Protein AF-E9IDQ0-F1 (afdb_monomer)

InterPro domains:
  IPR036691 Endonuclease/exonuclease/phosphatase superfamily [G3DSA:3.60.10.10] (2-104)

Organism: Solenopsis invicta (NCBI:txid13686)

Nearest PDB structures (foldseek):
  4c2e-assembly1_B  TM=5.500E-01  e=3.588E-01  Bacillus subtilis subsp. subtilis str. 168
  5wql-assembly2_C  TM=4.854E-01  e=3.588E-01  Escherichia coli K-12
  6iqq-assembly1_C  TM=4.979E-01  e=4.686E-01  Escherichia coli K-12
  8vx9-assembly1_A  TM=4.427E-01  e=1.781E+00  Escherichia coli
  3wzh-assembly1_A  TM=4.962E-01  e=3.711E+00  Archaeoglobus fulgidus DSM 4304

Secondary structure (DSSP, 8-state):
-----SEEEEEEEETTEEEEEEEE-S---THHHHHHHHHHHHH--SSEEEEE------B-STT----S-TTTHHHHTSB-HHHHHHHHHHHHTTPPP-----TT-

Radius of gyration: 15.78 Å; Cα contacts (8 Å, |Δi|>4): 96; chains: 1; bounding box: 35×40×44 Å

Sequence (105 aa):
MKEKEDIIMTEIVWENVKQTIILFYGAQEGKGLKKKLEEIIREKEEGIIIIGRDFNVRIGELERKDVGEEERHRKDKVIGNKGRKIVEWITEKAWYILNETMKGD

Foldseek 3Di:
DDPPQQWDWDWDADPNAIEIEIEGHDDDDDPVVVVVVVVVVVPDPDHHYHYDYPPVFQQAVPPDPDDDDPDPRPVSNDGDPSNVVVVVVCVVVVHDDDDDPDPDD

Solvent-access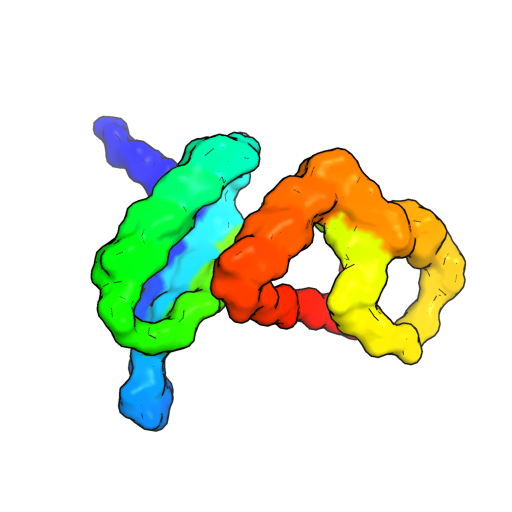ible surface area (backbone atoms only — not comparable to full-atom values): 6795 Å² total; per-residue (Å²): 133,81,80,81,70,44,57,50,74,49,77,47,76,54,96,88,42,46,33,38,42,37,38,50,60,71,87,69,64,68,68,62,46,54,53,53,50,52,53,56,52,69,72,51,89,79,64,49,79,46,81,47,61,90,75,90,57,34,61,30,64,82,77,67,76,90,75,86,69,89,79,71,47,77,66,43,57,40,60,34,84,73,14,46,61,50,54,53,52,35,58,78,66,72,57,83,85,86,77,84,86,70,90,86,125

Mean predicted aligned error: 10.81 Å

Structure (mmCIF, N/CA/C/O backbone):
data_AF-E9IDQ0-F1
#
_entry.id   AF-E9IDQ0-F1
#
loop_
_atom_site.group_PDB
_atom_site.id
_atom_site.type_symbol
_atom_site.label_atom_id
_atom_site.label_alt_id
_atom_site.label_comp_id
_atom_site.label_asym_id
_atom_site.label_entity_id
_atom_site.label_seq_id
_atom_site.pdbx_PDB_ins_code
_atom_site.Cartn_x
_atom_site.Cartn_y
_atom_site.Cartn_z
_atom_site.occupancy
_atom_site.B_iso_or_equiv
_atom_site.auth_seq_id
_atom_site.auth_comp_id
_atom_site.auth_asym_id
_atom_site.auth_atom_id
_atom_site.pdbx_PDB_model_num
ATOM 1 N N . MET A 1 1 ? 4.072 29.220 5.597 1.00 31.22 1 MET A N 1
ATOM 2 C CA . MET A 1 1 ? 4.069 28.471 4.324 1.00 31.22 1 MET A CA 1
ATOM 3 C C . MET A 1 1 ? 3.659 27.048 4.681 1.00 31.22 1 MET A C 1
ATOM 5 O O . MET A 1 1 ? 4.454 26.364 5.304 1.00 31.22 1 MET A O 1
ATOM 9 N N . LYS A 1 2 ? 2.383 26.675 4.494 1.00 35.12 2 LYS A N 1
ATOM 10 C CA . LYS A 1 2 ? 1.908 25.320 4.828 1.00 35.12 2 LYS A CA 1
ATOM 11 C C . LYS A 1 2 ? 2.541 24.359 3.826 1.00 35.12 2 LYS A C 1
ATOM 13 O O . LYS A 1 2 ? 2.429 24.607 2.626 1.00 35.12 2 LYS A O 1
ATOM 18 N N . GLU A 1 3 ? 3.242 23.342 4.312 1.00 37.97 3 GLU A N 1
ATOM 19 C CA . GLU A 1 3 ? 3.676 22.222 3.482 1.00 37.97 3 GLU A CA 1
ATOM 20 C C . GLU A 1 3 ? 2.456 21.734 2.697 1.00 37.97 3 GLU A C 1
ATOM 22 O O . GLU A 1 3 ? 1.398 21.482 3.274 1.00 37.97 3 GLU A O 1
ATOM 27 N N . LYS A 1 4 ? 2.558 21.711 1.365 1.00 44.56 4 LYS A N 1
ATOM 28 C CA . LYS A 1 4 ? 1.560 21.031 0.546 1.00 44.56 4 LYS A CA 1
ATOM 29 C C . LYS A 1 4 ? 1.708 19.559 0.889 1.00 44.56 4 LYS A C 1
ATOM 31 O O . LYS A 1 4 ? 2.696 18.938 0.512 1.00 44.56 4 LYS A O 1
ATOM 36 N N . GLU A 1 5 ? 0.792 19.028 1.682 1.00 58.12 5 GLU A N 1
ATOM 37 C CA . GLU A 1 5 ? 0.754 17.594 1.894 1.00 58.12 5 GLU A CA 1
ATOM 38 C C . GLU A 1 5 ? 0.350 16.954 0.565 1.00 58.12 5 GLU A C 1
ATOM 40 O O . GLU A 1 5 ? -0.790 17.069 0.128 1.00 58.12 5 GLU A O 1
ATOM 45 N N . ASP A 1 6 ? 1.302 16.283 -0.087 1.00 74.00 6 ASP A N 1
ATOM 46 C CA . ASP A 1 6 ? 1.116 15.478 -1.308 1.00 74.00 6 ASP A CA 1
ATOM 47 C C . ASP A 1 6 ? 0.218 14.237 -1.069 1.00 74.00 6 ASP A C 1
ATOM 49 O O . ASP A 1 6 ? 0.284 13.249 -1.803 1.00 74.00 6 ASP A O 1
ATOM 53 N N . ILE A 1 7 ? -0.577 14.244 0.004 1.00 77.44 7 ILE A N 1
ATOM 54 C CA . ILE A 1 7 ? -1.441 13.160 0.455 1.00 77.44 7 ILE A CA 1
ATOM 55 C C . ILE A 1 7 ? -2.805 13.741 0.784 1.00 77.44 7 ILE A C 1
ATOM 57 O O . ILE A 1 7 ? -2.926 14.630 1.622 1.00 77.44 7 ILE A O 1
ATOM 61 N N . ILE A 1 8 ? -3.834 13.177 0.171 1.00 83.88 8 ILE A N 1
ATOM 62 C CA . ILE A 1 8 ? -5.218 13.367 0.573 1.00 83.88 8 ILE A CA 1
ATOM 63 C C . ILE A 1 8 ? -5.649 12.081 1.263 1.00 83.88 8 ILE A C 1
ATOM 65 O O . ILE A 1 8 ? -5.529 10.999 0.696 1.00 83.88 8 ILE A O 1
ATOM 69 N N . MET A 1 9 ? -6.144 12.195 2.488 1.00 86.06 9 MET A N 1
ATOM 70 C CA . MET A 1 9 ? -6.690 11.070 3.236 1.00 86.06 9 MET A CA 1
ATOM 71 C C . MET A 1 9 ? -8.151 11.350 3.553 1.00 86.06 9 MET A C 1
ATOM 73 O O . MET A 1 9 ? -8.502 12.457 3.958 1.00 86.06 9 MET A O 1
ATOM 77 N N . THR A 1 10 ? -8.995 10.339 3.395 1.00 88.25 10 THR A N 1
ATOM 78 C CA . THR A 1 10 ? -10.378 10.381 3.860 1.00 88.25 10 THR A CA 1
ATOM 79 C C . THR A 1 10 ? -10.748 9.065 4.525 1.00 88.25 10 THR A C 1
ATOM 81 O O . THR A 1 10 ? -10.205 8.010 4.191 1.00 88.25 10 THR A O 1
ATOM 84 N N . GLU A 1 11 ? -11.652 9.135 5.493 1.00 89.69 11 GLU A N 1
ATOM 85 C CA . GLU A 1 11 ? -12.177 7.969 6.192 1.00 89.69 11 GLU A CA 1
ATOM 86 C C . GLU A 1 11 ? -13.653 7.811 5.844 1.00 89.69 11 GLU A C 1
ATOM 88 O O . GLU A 1 11 ? -14.433 8.759 5.925 1.00 89.69 11 GLU A O 1
ATOM 93 N N . ILE A 1 12 ? -14.028 6.599 5.455 1.00 90.56 12 ILE A N 1
ATOM 94 C CA . ILE A 1 12 ? -15.403 6.224 5.153 1.00 90.56 12 ILE A CA 1
ATOM 95 C C . ILE A 1 12 ? -15.778 5.093 6.101 1.00 90.56 12 ILE A C 1
ATOM 97 O O . ILE A 1 12 ? -15.009 4.153 6.301 1.00 90.56 12 ILE A O 1
ATOM 101 N N . VAL A 1 13 ? -16.964 5.185 6.693 1.00 90.06 13 VAL A N 1
ATOM 102 C CA . VAL A 1 13 ? -17.552 4.096 7.472 1.00 90.06 13 VAL A CA 1
ATOM 103 C C . VAL A 1 13 ? -18.771 3.604 6.710 1.00 90.06 13 VAL A C 1
ATOM 105 O O . VAL A 1 13 ? -19.723 4.357 6.509 1.00 90.06 13 VAL A O 1
ATOM 108 N N . TRP A 1 14 ? -18.729 2.350 6.274 1.00 87.44 14 TRP A N 1
ATOM 109 C CA . TRP A 1 14 ? -19.832 1.690 5.580 1.00 87.44 14 TRP A CA 1
ATOM 110 C C . TRP A 1 14 ? -20.081 0.333 6.225 1.00 87.44 14 TRP A C 1
ATOM 112 O O . TRP A 1 14 ? -19.132 -0.417 6.423 1.00 87.44 14 TRP A O 1
ATOM 122 N N . GLU A 1 15 ? -21.331 0.025 6.584 1.00 89.12 15 GLU A N 1
ATOM 123 C CA . GLU A 1 15 ? -21.699 -1.250 7.232 1.00 89.12 15 GLU A CA 1
ATOM 124 C C . GLU A 1 15 ? -20.809 -1.606 8.446 1.00 89.12 15 GLU A C 1
ATOM 126 O O . GLU A 1 15 ? -20.417 -2.752 8.639 1.00 89.12 15 GLU A O 1
ATOM 131 N N . ASN A 1 16 ? -20.468 -0.607 9.272 1.00 85.56 16 ASN A N 1
ATOM 132 C CA . ASN A 1 16 ? -19.536 -0.714 10.411 1.00 85.56 16 ASN A CA 1
ATOM 133 C C . ASN A 1 16 ? -18.088 -1.101 10.053 1.00 85.56 16 ASN A C 1
ATOM 135 O O . ASN A 1 16 ? -17.277 -1.334 10.946 1.00 85.56 16 ASN A O 1
ATOM 139 N N . VAL A 1 17 ? -17.727 -1.114 8.771 1.00 87.44 17 VAL A N 1
ATOM 140 C CA . VAL A 1 17 ? -16.351 -1.289 8.307 1.00 87.44 17 VAL A CA 1
ATOM 141 C C . VAL A 1 17 ? -15.727 0.082 8.086 1.00 87.44 17 VAL A C 1
ATOM 143 O O . VAL A 1 17 ? -16.189 0.872 7.258 1.00 87.44 17 VAL A O 1
ATOM 146 N N . LYS A 1 18 ? -14.648 0.363 8.821 1.00 89.62 18 LYS A N 1
ATOM 147 C CA . LYS A 1 1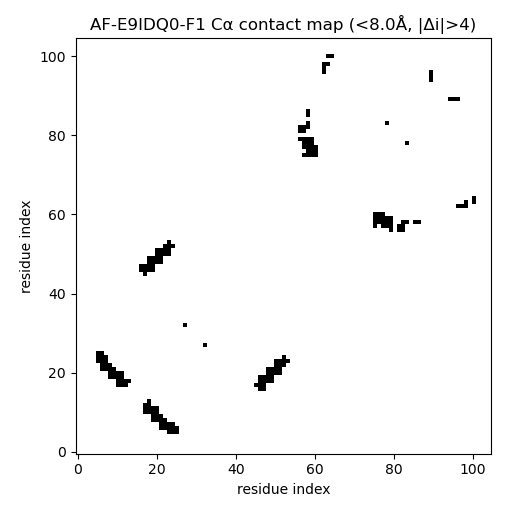8 ? -13.832 1.559 8.613 1.00 89.62 18 LYS A CA 1
ATOM 148 C C . LYS A 1 18 ? -12.899 1.347 7.422 1.00 89.62 18 LYS A C 1
ATOM 150 O O . LYS A 1 18 ? -12.132 0.386 7.387 1.00 89.62 18 LYS A O 1
ATOM 155 N N . GLN A 1 19 ? -12.948 2.266 6.467 1.00 90.62 19 GLN A N 1
ATOM 156 C CA . GLN A 1 19 ? -12.079 2.297 5.299 1.00 90.62 19 GLN A CA 1
ATOM 157 C C . GLN A 1 19 ? -11.322 3.622 5.276 1.00 90.62 19 GLN A C 1
ATOM 159 O O . GLN A 1 19 ? -11.920 4.692 5.369 1.00 90.62 19 GLN A O 1
ATOM 164 N N . THR A 1 20 ? -10.002 3.559 5.155 1.00 89.94 20 THR A N 1
ATOM 165 C CA . THR A 1 20 ? -9.149 4.733 4.961 1.00 89.94 20 THR A CA 1
ATOM 166 C C . THR A 1 20 ? -8.696 4.757 3.512 1.00 89.94 20 THR A C 1
ATOM 168 O O . THR A 1 20 ? -7.992 3.851 3.072 1.00 89.94 20 THR A O 1
ATOM 171 N N . ILE A 1 21 ? -9.078 5.794 2.775 1.00 88.44 21 ILE A N 1
ATOM 172 C CA . ILE A 1 21 ? -8.626 6.011 1.402 1.00 88.44 21 ILE A CA 1
ATOM 173 C C . ILE A 1 21 ? -7.516 7.055 1.434 1.00 88.44 21 ILE A C 1
ATOM 175 O O . ILE A 1 21 ? -7.700 8.151 1.964 1.00 88.44 21 ILE A O 1
ATOM 179 N N . ILE A 1 22 ? -6.368 6.708 0.860 1.00 87.56 22 ILE A N 1
ATOM 180 C CA . ILE A 1 22 ? -5.176 7.546 0.805 1.00 87.56 22 ILE A CA 1
ATOM 181 C C . ILE A 1 22 ? -4.812 7.757 -0.663 1.00 87.56 22 ILE A C 1
ATOM 183 O O . ILE A 1 22 ? -4.438 6.816 -1.361 1.00 87.56 22 ILE A O 1
ATOM 187 N N . LEU A 1 23 ? -4.905 8.997 -1.128 1.00 85.12 23 LEU A N 1
ATOM 188 C CA . LEU A 1 23 ? -4.523 9.410 -2.472 1.00 85.12 23 LEU A CA 1
ATOM 189 C C . LEU A 1 23 ? -3.234 10.219 -2.425 1.00 85.12 23 LEU A C 1
ATOM 191 O O . LEU A 1 23 ? -3.116 11.157 -1.640 1.00 85.12 23 LEU A O 1
ATOM 195 N N . PHE A 1 24 ? -2.284 9.893 -3.293 1.00 77.81 24 PHE A N 1
ATOM 196 C CA . PHE A 1 24 ? -1.020 10.619 -3.385 1.00 77.81 24 PHE A CA 1
ATOM 197 C C . PHE A 1 24 ? -0.964 11.484 -4.641 1.00 77.81 24 PHE A C 1
ATOM 199 O O . PHE A 1 24 ? -1.102 10.986 -5.757 1.00 77.81 24 PHE A O 1
ATOM 206 N N . TYR A 1 25 ? -0.667 12.767 -4.455 1.00 65.12 25 TYR A N 1
ATOM 207 C CA . TYR A 1 25 ? -0.482 13.747 -5.519 1.00 65.12 25 TYR A CA 1
ATOM 208 C C . TYR A 1 25 ? 0.895 14.388 -5.353 1.00 65.12 25 TYR A C 1
ATOM 210 O O . TYR A 1 25 ? 1.030 15.370 -4.638 1.00 65.12 25 TYR A O 1
ATOM 218 N N . GLY A 1 26 ? 1.942 13.836 -5.975 1.00 58.94 26 GLY A N 1
ATOM 219 C CA . GLY A 1 26 ? 3.271 14.444 -5.861 1.00 58.94 26 GLY A CA 1
ATOM 220 C C . GLY A 1 26 ? 4.428 13.655 -6.468 1.00 58.94 26 GLY A C 1
ATOM 221 O O . GLY A 1 26 ? 4.348 12.449 -6.704 1.00 58.94 26 GLY A O 1
ATOM 222 N N . ALA A 1 27 ? 5.541 14.359 -6.690 1.00 53.47 27 ALA A N 1
ATOM 223 C CA . ALA A 1 2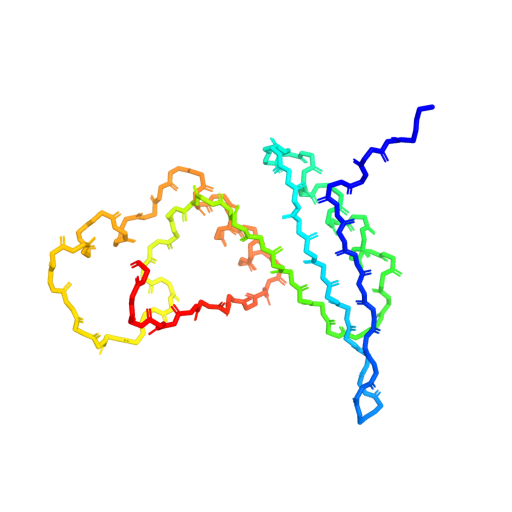7 ? 6.789 13.839 -7.254 1.00 53.47 27 ALA A CA 1
ATOM 224 C C . ALA A 1 27 ? 7.718 13.191 -6.206 1.00 53.47 27 ALA A C 1
ATOM 226 O O . ALA A 1 27 ? 8.893 12.960 -6.487 1.00 53.47 27 ALA A O 1
ATOM 227 N N . GLN A 1 28 ? 7.236 12.896 -4.990 1.00 55.34 28 GLN A N 1
ATOM 228 C CA . GLN A 1 28 ? 8.046 12.167 -4.013 1.00 55.34 28 GLN A CA 1
ATOM 229 C C . GLN A 1 28 ? 8.306 10.742 -4.520 1.00 55.34 28 GLN A C 1
ATOM 231 O O . GLN A 1 28 ? 7.416 9.881 -4.547 1.00 55.34 28 GLN A O 1
ATOM 236 N N . GLU A 1 29 ? 9.541 10.516 -4.969 1.00 58.12 29 GLU A N 1
ATOM 237 C CA . GLU A 1 29 ? 10.015 9.233 -5.469 1.00 58.12 29 GLU A CA 1
ATOM 238 C C . GLU A 1 29 ? 10.407 8.290 -4.320 1.00 58.12 29 GLU A C 1
ATOM 240 O O . GLU A 1 29 ? 11.175 8.634 -3.417 1.00 58.12 29 GLU A O 1
ATOM 245 N N . GLY A 1 30 ? 9.926 7.047 -4.401 1.00 61.16 30 GLY A N 1
ATOM 246 C CA . GLY A 1 30 ? 10.492 5.872 -3.734 1.00 61.16 30 GLY A CA 1
ATOM 247 C C . GLY A 1 30 ? 10.570 5.926 -2.205 1.00 61.16 30 GLY A C 1
ATOM 248 O O . GLY A 1 30 ? 9.673 5.448 -1.516 1.00 61.16 30 GLY A O 1
ATOM 249 N N . LYS A 1 31 ? 11.690 6.425 -1.663 1.00 60.75 31 LYS A N 1
ATOM 250 C CA . LYS A 1 31 ? 12.058 6.257 -0.243 1.00 60.75 31 LYS A CA 1
ATOM 251 C C . LYS A 1 31 ? 11.216 7.106 0.713 1.00 60.75 31 LYS A C 1
ATOM 253 O O . LYS A 1 31 ? 10.858 6.617 1.780 1.00 60.75 31 LYS A O 1
ATOM 258 N N . GLY A 1 32 ? 10.896 8.347 0.337 1.00 70.44 32 GLY A N 1
ATOM 259 C CA . GLY A 1 32 ? 10.077 9.238 1.172 1.00 70.44 32 GLY A CA 1
ATOM 260 C C . GLY A 1 32 ? 8.633 8.749 1.291 1.00 70.44 32 GLY A C 1
ATOM 261 O O . GLY A 1 32 ? 8.080 8.698 2.385 1.00 70.44 32 GLY A O 1
ATOM 262 N N . LEU A 1 33 ? 8.078 8.281 0.169 1.00 72.69 33 LEU A N 1
ATOM 263 C CA . LEU A 1 33 ? 6.728 7.733 0.096 1.00 72.69 33 LEU A CA 1
ATOM 264 C C . LEU A 1 33 ? 6.561 6.483 0.966 1.00 72.69 33 LEU A C 1
ATOM 266 O O . LEU A 1 33 ? 5.623 6.414 1.754 1.00 72.69 33 LEU A O 1
ATOM 270 N N . LYS A 1 34 ? 7.478 5.510 0.838 1.00 76.25 34 LYS A N 1
ATOM 271 C CA . LYS A 1 34 ? 7.424 4.256 1.605 1.00 76.25 34 LYS A CA 1
ATOM 272 C C . LYS A 1 34 ? 7.403 4.528 3.108 1.00 76.25 34 LYS A C 1
ATOM 274 O O . LYS A 1 34 ? 6.536 4.009 3.798 1.00 76.25 34 LYS A O 1
ATOM 279 N N . LYS A 1 35 ? 8.308 5.384 3.597 1.00 80.81 35 LYS A N 1
ATOM 280 C CA . LYS A 1 35 ? 8.383 5.727 5.023 1.00 80.81 35 LYS A CA 1
ATOM 281 C C . LYS A 1 35 ? 7.095 6.393 5.518 1.00 80.81 35 LYS A C 1
ATOM 283 O O . LYS A 1 35 ? 6.575 6.007 6.557 1.00 80.81 35 LYS A O 1
ATOM 288 N N . LYS A 1 36 ? 6.559 7.349 4.752 1.00 80.00 36 LYS A N 1
ATOM 289 C CA . LYS A 1 36 ? 5.325 8.056 5.117 1.00 80.00 36 LYS A CA 1
ATOM 290 C C . LYS A 1 36 ? 4.110 7.120 5.129 1.00 80.00 36 LYS A C 1
ATOM 292 O O . LYS A 1 36 ? 3.274 7.216 6.018 1.00 80.00 36 LYS A O 1
ATOM 297 N N . LEU A 1 37 ? 4.042 6.174 4.190 1.00 80.69 37 LEU A N 1
ATOM 298 C CA . LEU A 1 37 ? 3.024 5.120 4.191 1.00 80.69 37 LEU A CA 1
ATOM 299 C C . LEU A 1 37 ? 3.161 4.188 5.396 1.00 80.69 37 LEU A C 1
ATOM 301 O O . LEU A 1 37 ? 2.162 3.873 6.027 1.00 80.69 37 LEU A O 1
ATOM 305 N N . GLU A 1 38 ? 4.377 3.778 5.751 1.00 84.50 38 GLU A N 1
ATOM 306 C CA . GLU A 1 38 ? 4.608 2.948 6.938 1.00 84.50 38 GLU A CA 1
ATOM 307 C C . GLU A 1 38 ? 4.211 3.660 8.238 1.00 84.50 38 GLU A C 1
ATOM 309 O O . GLU A 1 38 ? 3.648 3.019 9.122 1.00 84.50 3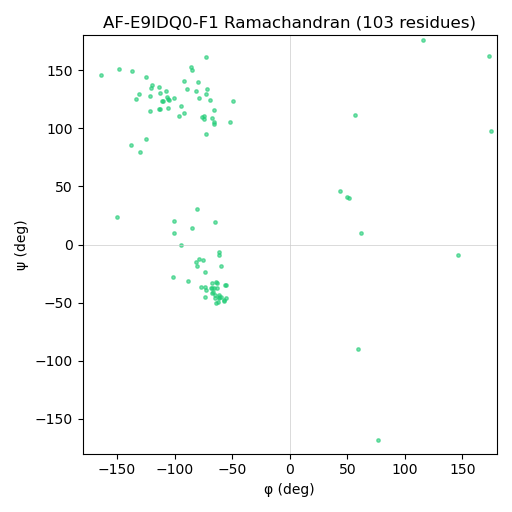8 GLU A O 1
ATOM 314 N N . GLU A 1 39 ? 4.450 4.970 8.345 1.00 86.00 39 GLU A N 1
ATOM 315 C CA . GLU A 1 39 ? 4.005 5.787 9.481 1.00 86.00 39 GLU A CA 1
ATOM 316 C C . GLU A 1 39 ? 2.474 5.846 9.566 1.00 86.00 39 GLU A C 1
ATOM 318 O O . GLU A 1 39 ? 1.926 5.506 10.614 1.00 86.00 39 GLU A O 1
ATOM 323 N N . ILE A 1 40 ? 1.787 6.161 8.458 1.00 83.56 40 ILE A N 1
ATOM 324 C CA . ILE A 1 40 ? 0.315 6.206 8.418 1.00 83.56 40 ILE A CA 1
ATOM 325 C C . ILE A 1 40 ? -0.280 4.843 8.778 1.00 83.56 40 ILE A C 1
ATOM 327 O O . ILE A 1 40 ? -1.214 4.765 9.565 1.00 83.56 40 ILE A O 1
ATOM 331 N N . ILE A 1 41 ? 0.261 3.758 8.223 1.00 83.56 41 ILE A N 1
ATOM 332 C CA . ILE A 1 41 ? -0.263 2.407 8.452 1.00 83.56 41 ILE A CA 1
ATOM 333 C C . ILE A 1 41 ? -0.033 1.964 9.894 1.00 83.56 41 ILE A C 1
ATOM 335 O O . ILE A 1 41 ? -0.911 1.338 10.473 1.00 83.56 41 ILE A O 1
ATOM 339 N N . ARG A 1 42 ? 1.107 2.315 10.501 1.00 85.06 42 ARG A N 1
ATOM 340 C CA . ARG A 1 42 ? 1.383 2.001 11.910 1.00 85.06 42 ARG A CA 1
ATOM 341 C C . ARG A 1 42 ? 0.412 2.700 12.865 1.00 85.06 42 ARG A C 1
ATOM 343 O O . ARG A 1 42 ? 0.131 2.162 13.927 1.00 85.06 42 ARG A O 1
ATOM 350 N N . GLU A 1 43 ? -0.064 3.890 12.515 1.00 83.62 43 GLU A N 1
ATOM 351 C CA . GLU A 1 43 ? -1.034 4.646 13.320 1.00 83.62 43 GLU A CA 1
ATOM 352 C C . GLU A 1 43 ? -2.477 4.138 13.169 1.00 83.62 43 GLU A C 1
ATOM 354 O O . GLU A 1 43 ? -3.348 4.522 13.949 1.00 83.62 43 GLU A O 1
ATOM 359 N N . LYS A 1 44 ? -2.759 3.284 12.177 1.00 78.19 44 LYS A N 1
ATOM 360 C CA . LYS A 1 44 ? -4.085 2.694 11.972 1.00 78.19 44 LYS A CA 1
ATOM 361 C C . LYS A 1 44 ? -4.140 1.316 12.627 1.00 78.19 44 LYS A C 1
ATOM 363 O O . LYS A 1 44 ? -3.516 0.374 12.154 1.00 78.19 44 LYS A O 1
ATOM 368 N N . GLU A 1 45 ? -4.911 1.207 13.704 1.00 67.62 45 GLU A N 1
ATOM 369 C CA . GLU A 1 45 ? -5.070 -0.052 14.442 1.00 67.62 45 GLU A CA 1
ATOM 370 C C . GLU A 1 45 ? -6.013 -1.037 13.732 1.00 67.62 45 GLU A C 1
ATOM 372 O O . GLU A 1 45 ? -5.748 -2.236 13.728 1.00 67.62 45 GLU A O 1
ATOM 377 N N . GLU A 1 46 ? -7.082 -0.551 13.086 1.00 76.56 46 GLU A N 1
ATOM 378 C CA . GLU A 1 46 ? -8.109 -1.397 12.464 1.00 76.56 46 GLU A CA 1
ATOM 379 C C . GLU A 1 46 ? -8.730 -0.754 11.210 1.00 76.56 46 GLU A C 1
ATOM 381 O O . GLU A 1 46 ? -8.834 0.473 11.093 1.00 76.56 46 GLU A O 1
ATOM 386 N N . GLY A 1 47 ? -9.184 -1.600 10.279 1.00 81.31 47 GLY A N 1
ATOM 387 C CA . GLY A 1 47 ? -9.896 -1.200 9.063 1.00 81.31 47 GLY A CA 1
ATOM 388 C C . GLY A 1 47 ? -9.160 -1.525 7.762 1.00 81.31 47 GLY A C 1
ATOM 389 O O . GLY A 1 47 ? -8.036 -2.021 7.750 1.00 81.31 47 GLY A O 1
ATOM 390 N N . ILE A 1 48 ? -9.824 -1.252 6.639 1.00 86.38 48 ILE A N 1
ATOM 391 C CA . ILE A 1 48 ? -9.264 -1.448 5.296 1.00 86.38 48 ILE A CA 1
ATOM 392 C C . ILE A 1 48 ? -8.537 -0.171 4.883 1.00 86.38 48 ILE A C 1
ATOM 394 O O . ILE A 1 48 ? -9.080 0.925 5.020 1.00 86.38 48 ILE A O 1
ATOM 398 N N . ILE A 1 49 ? -7.325 -0.296 4.345 1.00 89.12 49 ILE A N 1
ATOM 399 C CA . ILE A 1 49 ? -6.579 0.832 3.782 1.00 89.12 49 ILE A CA 1
ATOM 400 C C . ILE A 1 49 ? -6.518 0.664 2.266 1.00 89.12 49 ILE A C 1
ATOM 402 O O . ILE A 1 49 ? -6.038 -0.352 1.771 1.00 89.12 49 ILE A O 1
ATOM 406 N N . ILE A 1 50 ? -6.990 1.673 1.538 1.00 88.75 50 ILE A N 1
ATOM 407 C CA . ILE A 1 50 ? -6.936 1.744 0.077 1.00 88.75 50 ILE A CA 1
ATOM 408 C C . ILE A 1 50 ? -5.959 2.854 -0.297 1.00 88.75 50 ILE A C 1
ATOM 410 O O . ILE A 1 50 ? -6.129 4.000 0.117 1.00 88.75 50 ILE A O 1
ATOM 414 N N . ILE A 1 51 ? -4.936 2.519 -1.082 1.00 86.50 51 ILE A N 1
ATOM 415 C CA . ILE A 1 51 ? -3.905 3.463 -1.519 1.00 86.50 51 ILE A CA 1
ATOM 416 C C . ILE A 1 51 ? -4.025 3.658 -3.028 1.00 86.50 51 ILE A C 1
ATOM 418 O O . ILE A 1 51 ? -3.810 2.721 -3.791 1.00 86.50 51 ILE A O 1
ATOM 422 N N . GLY A 1 52 ? -4.330 4.882 -3.454 1.00 85.06 52 GLY A N 1
ATOM 423 C CA . GLY A 1 52 ? -4.399 5.267 -4.861 1.00 85.06 52 GLY A CA 1
ATOM 424 C C . GLY A 1 52 ? -3.310 6.273 -5.232 1.00 85.06 52 GLY A C 1
ATOM 425 O O . GLY A 1 52 ? -3.052 7.239 -4.510 1.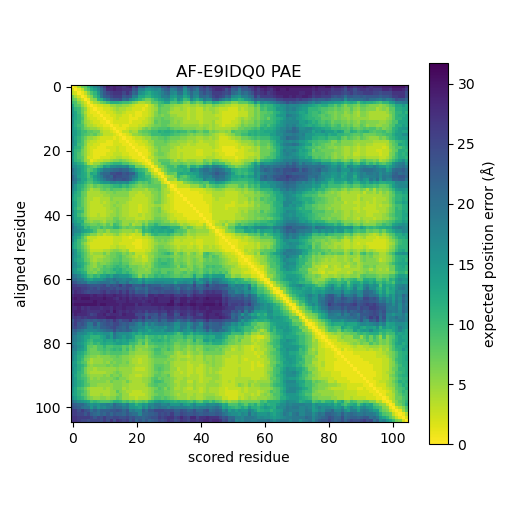00 85.06 52 GLY A O 1
ATOM 426 N N . ARG A 1 53 ? -2.652 6.051 -6.370 1.00 77.19 53 ARG A N 1
ATOM 427 C CA . ARG A 1 53 ? -1.688 6.984 -6.966 1.00 77.19 53 ARG A CA 1
ATOM 428 C C . ARG A 1 53 ? -1.452 6.603 -8.425 1.00 77.19 53 ARG A C 1
ATOM 430 O O . ARG A 1 53 ? -1.349 5.418 -8.729 1.00 77.19 53 ARG A O 1
ATOM 437 N N . ASP A 1 54 ? -1.221 7.589 -9.287 1.00 76.19 54 ASP A N 1
ATOM 438 C CA . ASP A 1 54 ? -0.460 7.335 -10.512 1.00 76.19 54 ASP A CA 1
ATOM 439 C C . ASP A 1 54 ? 1.023 7.152 -10.150 1.00 76.19 54 ASP A C 1
ATOM 441 O O . ASP A 1 54 ? 1.783 8.102 -9.923 1.00 76.19 54 ASP A O 1
ATOM 445 N N . PHE A 1 55 ? 1.422 5.894 -9.992 1.00 73.00 55 PHE A N 1
ATOM 446 C CA . PHE A 1 55 ? 2.801 5.541 -9.683 1.00 73.00 55 PHE A CA 1
ATOM 447 C C . PHE A 1 55 ? 3.722 5.661 -10.909 1.00 73.00 55 PHE A C 1
ATOM 449 O O . PHE A 1 55 ? 4.941 5.637 -10.730 1.00 73.00 55 PHE A O 1
ATOM 456 N N . ASN A 1 56 ? 3.174 5.783 -12.128 1.00 73.12 56 ASN A N 1
ATOM 457 C CA . ASN A 1 56 ? 3.899 5.778 -13.401 1.00 73.12 56 ASN A CA 1
ATOM 458 C C . ASN A 1 56 ? 4.981 4.677 -13.460 1.00 73.12 56 ASN A C 1
ATOM 460 O O . ASN A 1 56 ? 6.152 4.899 -13.791 1.00 73.12 56 ASN A O 1
ATOM 464 N N . VAL A 1 57 ? 4.601 3.467 -13.044 1.00 73.12 57 VAL A N 1
ATOM 465 C CA . VAL A 1 57 ? 5.464 2.283 -12.997 1.00 73.12 57 VAL A CA 1
ATOM 466 C C . VAL A 1 57 ? 4.837 1.143 -13.777 1.00 73.12 57 VAL A C 1
ATOM 468 O O . VAL A 1 57 ? 3.631 0.929 -13.746 1.00 73.12 57 VAL A O 1
ATOM 471 N N . ARG A 1 58 ? 5.686 0.353 -14.433 1.00 72.88 58 ARG A N 1
ATOM 472 C CA . ARG A 1 58 ? 5.266 -0.897 -15.068 1.00 72.88 58 ARG A CA 1
ATOM 473 C C . ARG A 1 58 ? 5.445 -2.049 -14.095 1.00 72.88 58 ARG A C 1
ATOM 475 O O . ARG A 1 58 ? 6.585 -2.377 -13.753 1.00 72.88 58 ARG A O 1
ATOM 482 N N . ILE A 1 59 ? 4.336 -2.643 -13.668 1.00 73.62 59 ILE A N 1
ATOM 483 C CA . ILE A 1 59 ? 4.298 -3.783 -12.739 1.00 73.62 59 ILE A CA 1
ATOM 484 C C . ILE A 1 59 ? 4.076 -5.130 -13.440 1.00 73.62 59 ILE A C 1
ATOM 486 O O . ILE A 1 59 ? 3.898 -6.134 -12.764 1.00 73.62 59 ILE A O 1
ATOM 490 N N . GLY A 1 60 ? 4.146 -5.202 -14.772 1.00 72.38 60 GLY A N 1
ATOM 491 C CA . GLY A 1 60 ? 3.855 -6.450 -15.483 1.00 72.38 60 GLY A CA 1
ATOM 492 C C . GLY A 1 60 ? 2.352 -6.741 -15.568 1.00 72.38 60 GLY A C 1
ATOM 493 O O . GLY A 1 60 ? 1.518 -5.908 -15.220 1.00 72.38 60 GLY A O 1
ATOM 494 N N . GLU A 1 61 ? 2.001 -7.960 -15.979 1.00 67.38 61 GLU A N 1
ATOM 495 C CA . GLU A 1 61 ? 0.611 -8.449 -16.059 1.00 67.38 61 GLU A CA 1
ATOM 496 C C . GLU A 1 61 ? 0.056 -8.921 -14.710 1.00 67.38 61 GLU A C 1
ATOM 498 O O . GLU A 1 61 ? -0.780 -9.818 -14.670 1.00 67.38 61 GLU A O 1
ATOM 503 N N . LEU A 1 62 ? 0.508 -8.338 -13.595 1.00 64.25 62 LEU A N 1
ATOM 504 C CA . LEU A 1 62 ? 0.251 -8.897 -12.267 1.00 64.25 62 LEU A CA 1
ATOM 505 C C . LEU A 1 62 ? -1.232 -9.001 -11.874 1.00 64.25 62 LEU A C 1
ATOM 507 O O . LEU A 1 62 ? -1.501 -9.700 -10.910 1.00 64.25 62 LEU A O 1
ATOM 511 N N . GLU A 1 63 ? -2.179 -8.434 -12.636 1.00 53.91 63 GLU A N 1
ATOM 512 C CA . GLU A 1 63 ? -3.629 -8.683 -12.490 1.00 53.91 63 GLU A CA 1
ATOM 513 C C . GLU A 1 63 ? -4.433 -8.559 -13.808 1.00 53.91 63 GLU A C 1
ATOM 515 O O . GLU A 1 63 ? -5.637 -8.292 -13.784 1.00 53.91 63 GLU A O 1
ATOM 520 N N . ARG A 1 64 ? -3.817 -8.730 -14.992 1.00 49.06 64 ARG A N 1
ATOM 521 C CA . ARG A 1 64 ? -4.592 -8.679 -16.251 1.00 49.06 64 ARG A CA 1
ATOM 522 C C . ARG A 1 64 ? -5.409 -9.963 -16.413 1.00 49.06 64 ARG A C 1
ATOM 524 O O . ARG A 1 64 ? -4.857 -11.019 -16.696 1.00 49.06 64 ARG A O 1
ATOM 531 N N . LYS A 1 65 ? -6.737 -9.871 -16.304 1.00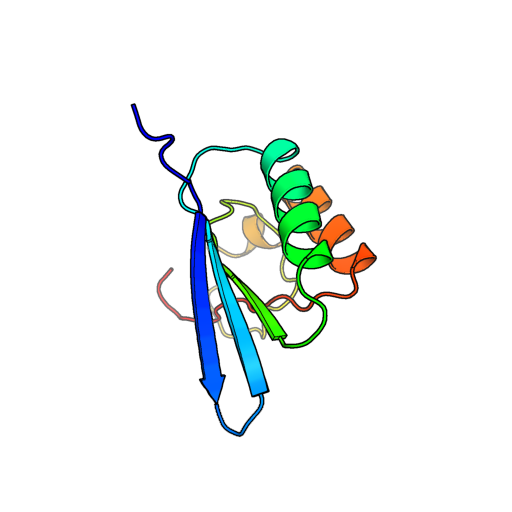 44.41 65 LYS A N 1
ATOM 532 C CA . LYS A 1 65 ? -7.621 -10.822 -16.993 1.00 44.41 65 LYS A CA 1
ATOM 533 C C . LYS A 1 65 ? -7.641 -10.432 -18.467 1.00 44.41 65 LYS A C 1
ATOM 535 O O . LYS A 1 65 ? -8.154 -9.373 -18.814 1.00 44.41 65 LYS A O 1
ATOM 540 N N . ASP A 1 66 ? -7.028 -11.264 -19.300 1.00 41.84 66 ASP A N 1
ATOM 541 C CA . ASP A 1 66 ? -6.899 -11.066 -20.742 1.00 41.84 66 ASP A CA 1
ATOM 542 C C . ASP A 1 66 ? -8.247 -10.777 -21.414 1.00 41.84 66 ASP A C 1
ATOM 544 O O . ASP A 1 66 ? -9.052 -11.679 -21.638 1.00 41.84 66 ASP A O 1
ATOM 548 N N . VAL A 1 67 ? -8.474 -9.519 -21.797 1.00 39.50 67 VAL A N 1
ATOM 549 C CA . VAL A 1 67 ? -9.468 -9.156 -22.812 1.00 39.50 67 VAL A CA 1
ATOM 550 C C . VAL A 1 67 ? -8.862 -8.091 -23.732 1.00 39.50 67 VAL A C 1
ATOM 552 O O . VAL A 1 67 ? -9.021 -6.899 -23.511 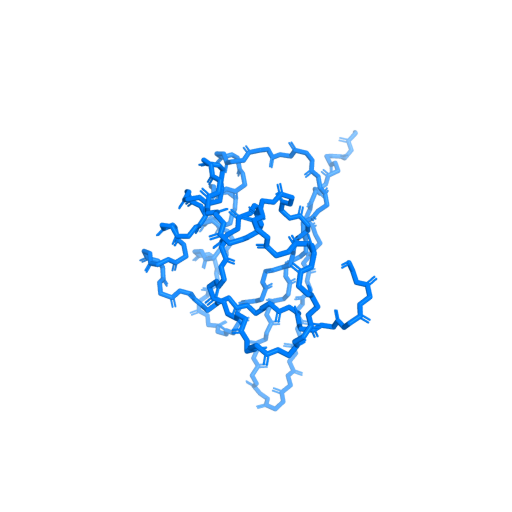1.00 39.50 67 VAL A O 1
ATOM 555 N N . GLY A 1 68 ? -8.135 -8.574 -24.747 1.00 44.72 68 GLY A N 1
ATOM 556 C CA . GLY A 1 68 ? -7.921 -7.974 -26.075 1.00 44.72 68 GLY A CA 1
ATOM 557 C C . GLY A 1 68 ? -7.327 -6.563 -26.195 1.00 44.72 68 GLY A C 1
ATOM 558 O O . GLY A 1 68 ? -8.023 -5.590 -25.948 1.00 44.72 68 GLY A O 1
ATOM 559 N N . GLU A 1 69 ? -6.091 -6.467 -26.717 1.00 43.66 69 GLU A N 1
ATOM 560 C CA . GLU A 1 69 ? -5.676 -5.539 -27.806 1.00 43.66 69 GLU A CA 1
ATOM 561 C C . GLU A 1 69 ? -4.154 -5.622 -28.037 1.00 43.66 69 GLU A C 1
ATOM 563 O O . GLU A 1 69 ? -3.380 -4.993 -27.339 1.00 43.66 69 GLU A O 1
ATOM 568 N N . GLU A 1 70 ? -3.691 -6.393 -29.018 1.00 48.31 70 GLU A N 1
ATOM 569 C CA . GLU A 1 70 ? -2.318 -6.928 -29.125 1.00 48.31 70 GLU A CA 1
ATOM 570 C C . GLU A 1 70 ? -1.130 -5.934 -29.237 1.00 48.31 70 GLU A C 1
ATOM 572 O O . GLU A 1 70 ? 0.019 -6.372 -29.135 1.00 48.31 70 GLU A O 1
ATOM 577 N N . GLU A 1 71 ? -1.315 -4.614 -29.375 1.00 45.22 71 GLU A N 1
ATOM 578 C CA . GLU A 1 71 ? -0.200 -3.711 -29.743 1.00 45.22 71 GLU A CA 1
ATOM 579 C C . GLU A 1 71 ? 0.449 -2.896 -28.602 1.00 45.22 71 GLU A C 1
ATOM 581 O O . GLU A 1 71 ? 1.658 -2.655 -28.653 1.00 45.22 71 GLU A O 1
ATOM 586 N N . ARG A 1 72 ? -0.252 -2.548 -27.509 1.00 46.81 72 ARG A N 1
ATOM 587 C CA . ARG A 1 72 ? 0.393 -1.922 -26.318 1.00 46.81 72 ARG A CA 1
ATOM 588 C C . ARG A 1 72 ? 1.067 -2.924 -25.374 1.00 46.81 72 ARG A C 1
ATOM 590 O O . ARG A 1 72 ? 1.898 -2.559 -24.546 1.00 46.81 72 ARG A O 1
ATOM 597 N N . HIS A 1 73 ? 0.760 -4.211 -25.518 1.00 51.25 73 HIS A N 1
ATOM 598 C CA . HIS A 1 73 ? 0.998 -5.219 -24.480 1.00 51.25 73 HIS A CA 1
ATOM 599 C C . HIS A 1 73 ? 2.462 -5.620 -24.288 1.00 51.25 73 HIS A C 1
ATOM 601 O O . HIS A 1 73 ? 2.838 -6.061 -23.206 1.00 51.25 73 HIS A O 1
ATOM 607 N N . ARG A 1 74 ? 3.340 -5.459 -25.285 1.00 52.66 74 ARG A N 1
ATOM 608 C CA . ARG A 1 74 ? 4.713 -5.999 -25.182 1.00 52.66 74 ARG A CA 1
ATOM 609 C C . ARG A 1 74 ? 5.586 -5.323 -24.123 1.00 52.66 74 ARG A C 1
ATOM 611 O O . ARG A 1 74 ? 6.439 -5.994 -23.550 1.00 52.66 74 ARG A O 1
ATOM 618 N N . LYS A 1 75 ? 5.412 -4.020 -23.869 1.00 53.22 75 LYS A N 1
ATOM 619 C CA . LYS A 1 75 ? 6.246 -3.284 -22.896 1.00 53.22 75 LYS A CA 1
ATOM 620 C C . LYS A 1 75 ? 5.690 -3.337 -21.477 1.00 53.22 75 LYS A C 1
ATOM 622 O O . LYS A 1 75 ? 6.485 -3.342 -20.540 1.00 53.22 75 LYS A O 1
ATOM 627 N N . ASP A 1 76 ? 4.371 -3.416 -21.331 1.00 57.06 76 ASP A N 1
ATOM 628 C CA . ASP A 1 76 ? 3.708 -3.474 -20.024 1.00 57.06 76 ASP A CA 1
ATOM 629 C C . ASP A 1 76 ? 3.726 -4.881 -19.419 1.00 57.06 76 ASP A C 1
ATOM 631 O O . ASP A 1 76 ? 3.646 -5.010 -18.205 1.00 57.06 76 ASP A O 1
ATOM 635 N N . LYS A 1 77 ? 3.970 -5.917 -20.238 1.00 61.03 77 LYS A N 1
ATOM 636 C CA . LYS A 1 77 ? 4.321 -7.283 -19.804 1.00 61.03 77 LYS A CA 1
ATOM 637 C C . LYS A 1 77 ? 5.603 -7.364 -18.971 1.00 61.03 77 LYS A C 1
ATOM 639 O O . LYS A 1 77 ? 5.831 -8.359 -18.289 1.00 61.03 77 LYS A O 1
ATOM 644 N N . VAL A 1 78 ? 6.461 -6.344 -19.030 1.00 67.88 78 VAL A N 1
ATOM 645 C CA . VAL A 1 78 ? 7.762 -6.350 -18.356 1.00 67.88 78 VAL A CA 1
ATOM 646 C C . VAL A 1 78 ? 7.714 -5.469 -17.116 1.00 67.88 78 VAL A C 1
ATOM 648 O O . VAL A 1 78 ? 7.444 -4.270 -17.187 1.00 67.88 78 VAL A O 1
ATOM 651 N N . ILE A 1 79 ? 8.064 -6.057 -15.973 1.00 71.88 79 ILE A N 1
ATOM 652 C CA . ILE A 1 79 ? 8.282 -5.310 -14.736 1.00 71.88 79 ILE A CA 1
ATOM 653 C C . ILE A 1 79 ? 9.502 -4.401 -14.921 1.00 71.88 79 ILE A C 1
ATOM 655 O O . ILE A 1 79 ? 10.630 -4.869 -15.093 1.00 71.88 79 ILE A O 1
ATOM 659 N N . GLY A 1 80 ? 9.287 -3.087 -14.869 1.00 74.31 80 GLY A N 1
ATOM 660 C CA . GLY A 1 80 ? 10.377 -2.114 -14.895 1.00 74.31 80 GLY A CA 1
ATOM 661 C C . GLY A 1 80 ? 11.151 -2.088 -13.571 1.00 74.31 80 GLY A C 1
ATOM 662 O O . GLY A 1 80 ? 10.633 -2.473 -12.526 1.00 74.31 80 GLY A O 1
ATOM 663 N N . ASN A 1 81 ? 12.372 -1.542 -13.568 1.00 75.06 81 ASN A N 1
ATOM 664 C CA . ASN A 1 81 ? 13.203 -1.455 -12.352 1.00 75.06 81 ASN A CA 1
ATOM 665 C C . ASN A 1 81 ? 12.515 -0.725 -11.180 1.00 75.06 81 ASN A C 1
ATOM 667 O O . ASN A 1 81 ? 12.715 -1.093 -10.023 1.00 75.06 81 ASN A O 1
ATOM 671 N N . LYS A 1 82 ? 11.702 0.306 -11.467 1.00 72.00 82 LYS A N 1
ATOM 672 C CA . LYS A 1 82 ? 10.889 1.000 -10.451 1.00 72.00 82 LYS A CA 1
ATOM 673 C C . LYS A 1 82 ? 9.683 0.156 -10.003 1.00 72.00 82 LYS A C 1
ATOM 675 O O . LYS A 1 82 ? 9.372 0.150 -8.818 1.00 72.00 82 LYS A O 1
ATOM 680 N N . GLY A 1 83 ? 9.064 -0.592 -10.921 1.00 76.50 83 GLY A N 1
ATOM 681 C CA . GLY A 1 83 ? 7.929 -1.475 -10.631 1.00 76.50 83 GLY A CA 1
ATOM 682 C C . GLY A 1 83 ? 8.303 -2.669 -9.756 1.00 76.50 83 GLY A C 1
ATOM 683 O O . GLY A 1 83 ? 7.557 -2.997 -8.843 1.00 76.50 83 GLY A O 1
ATOM 684 N N . ARG A 1 84 ? 9.498 -3.251 -9.943 1.00 81.69 84 ARG A N 1
ATOM 685 C CA . ARG A 1 84 ? 9.973 -4.385 -9.130 1.00 81.69 84 ARG A CA 1
ATOM 686 C C . ARG A 1 84 ? 9.953 -4.073 -7.634 1.00 81.69 84 ARG A C 1
ATOM 688 O O . ARG A 1 84 ? 9.417 -4.855 -6.866 1.00 81.69 84 ARG A O 1
ATOM 695 N N . LYS A 1 85 ? 10.454 -2.899 -7.241 1.00 80.88 85 LYS A N 1
ATOM 696 C CA . LYS A 1 85 ? 10.483 -2.470 -5.832 1.00 80.88 85 LYS A CA 1
ATOM 697 C C . LYS A 1 85 ? 9.087 -2.319 -5.229 1.00 80.88 85 LYS A C 1
ATOM 699 O O . LYS A 1 85 ? 8.916 -2.525 -4.035 1.00 80.88 85 LYS A O 1
ATOM 704 N N . ILE A 1 86 ? 8.110 -1.920 -6.042 1.00 79.69 86 ILE A N 1
ATOM 705 C CA . ILE A 1 86 ? 6.717 -1.783 -5.608 1.00 79.69 86 ILE A CA 1
ATOM 706 C C . ILE A 1 86 ? 6.090 -3.167 -5.445 1.00 79.69 86 ILE A C 1
ATOM 708 O O . ILE A 1 86 ? 5.491 -3.428 -4.411 1.00 79.69 86 ILE A O 1
ATOM 712 N N . VAL A 1 87 ? 6.304 -4.074 -6.400 1.00 81.44 87 VAL A N 1
ATOM 713 C CA . VAL A 1 87 ? 5.824 -5.463 -6.324 1.00 81.44 87 VAL A CA 1
ATOM 714 C C . VAL A 1 87 ? 6.424 -6.202 -5.125 1.00 81.44 87 VAL A C 1
ATOM 716 O O . VAL A 1 87 ? 5.691 -6.848 -4.380 1.00 81.44 87 VAL A O 1
ATOM 719 N N . GLU A 1 88 ? 7.735 -6.079 -4.903 1.00 84.62 88 GLU A N 1
ATOM 720 C CA . GLU A 1 88 ? 8.419 -6.653 -3.736 1.00 84.62 88 GLU A CA 1
ATOM 721 C C . GLU A 1 88 ? 7.794 -6.138 -2.437 1.00 84.62 88 GLU A C 1
ATOM 723 O O . GLU A 1 88 ? 7.429 -6.925 -1.571 1.00 84.62 88 GLU A O 1
ATOM 728 N N . TRP A 1 89 ? 7.582 -4.825 -2.333 1.00 83.31 89 TRP A N 1
ATOM 729 C CA . TRP A 1 89 ? 7.009 -4.214 -1.138 1.00 83.31 89 TRP A CA 1
ATOM 730 C C . TRP A 1 89 ? 5.549 -4.616 -0.881 1.00 83.31 89 TRP A C 1
ATOM 732 O O . TRP A 1 89 ? 5.182 -4.894 0.258 1.00 83.31 89 TRP A O 1
ATOM 742 N N . ILE A 1 90 ? 4.726 -4.693 -1.929 1.00 83.94 90 ILE A N 1
ATOM 743 C CA . ILE A 1 90 ? 3.339 -5.178 -1.854 1.00 83.94 90 ILE A CA 1
ATOM 744 C C . ILE A 1 90 ? 3.312 -6.636 -1.383 1.00 83.94 90 ILE A C 1
ATOM 746 O O . ILE A 1 90 ? 2.530 -6.984 -0.499 1.00 83.94 90 ILE A O 1
ATOM 750 N N . THR A 1 91 ? 4.213 -7.467 -1.914 1.00 84.75 91 THR A N 1
ATOM 751 C CA . THR A 1 91 ? 4.337 -8.881 -1.536 1.00 84.75 91 THR A CA 1
ATOM 752 C C . THR A 1 91 ? 4.779 -9.033 -0.078 1.00 84.75 91 THR A C 1
ATOM 754 O O . THR A 1 91 ? 4.162 -9.790 0.666 1.00 84.75 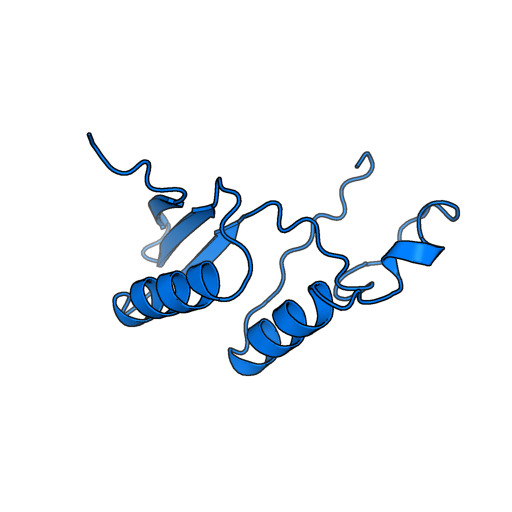91 THR A O 1
ATOM 757 N N . GLU A 1 92 ? 5.794 -8.277 0.364 1.00 86.44 92 GLU A N 1
ATOM 758 C CA . GLU A 1 92 ? 6.269 -8.253 1.761 1.00 86.44 92 GLU A CA 1
ATOM 759 C C . GLU A 1 92 ? 5.151 -7.924 2.758 1.00 86.44 92 GLU A C 1
ATOM 761 O O . GLU A 1 92 ? 5.149 -8.417 3.885 1.00 86.44 92 GLU A O 1
ATOM 766 N N . LYS A 1 93 ? 4.216 -7.061 2.357 1.00 82.56 93 LYS A N 1
ATOM 767 C CA . LYS A 1 93 ? 3.112 -6.598 3.200 1.00 82.56 93 LYS A CA 1
ATOM 768 C C . LYS A 1 93 ? 1.824 -7.405 3.021 1.00 82.56 93 LYS A C 1
ATOM 770 O O . LYS A 1 93 ? 0.847 -7.100 3.699 1.00 82.56 93 LYS A O 1
ATOM 775 N N . ALA A 1 94 ? 1.829 -8.414 2.144 1.00 85.00 94 ALA A N 1
ATOM 776 C CA . ALA A 1 94 ? 0.653 -9.192 1.757 1.00 85.00 94 ALA A CA 1
ATOM 777 C C . ALA A 1 94 ? -0.533 -8.308 1.316 1.00 85.00 94 ALA A C 1
ATOM 779 O O . ALA A 1 94 ? -1.683 -8.557 1.675 1.00 85.00 94 ALA A O 1
ATOM 780 N N . TRP A 1 95 ? -0.245 -7.240 0.568 1.00 85.88 95 TRP A N 1
ATOM 781 C CA . TRP A 1 95 ? -1.268 -6.350 0.021 1.00 85.88 95 TRP A CA 1
ATOM 782 C C . TRP A 1 95 ? -1.796 -6.860 -1.314 1.00 85.88 95 TRP A C 1
ATOM 784 O O . TRP A 1 95 ? -1.090 -7.527 -2.070 1.00 85.88 95 TRP A O 1
ATOM 794 N N . TYR A 1 96 ? -3.037 -6.488 -1.612 1.00 83.94 96 TYR A N 1
ATOM 795 C CA . TYR A 1 96 ? -3.669 -6.743 -2.899 1.00 83.94 96 TYR A CA 1
ATOM 796 C C . TYR A 1 96 ? -3.443 -5.553 -3.828 1.00 83.94 96 TYR A C 1
ATOM 798 O O . TYR A 1 96 ? -3.486 -4.400 -3.388 1.00 83.94 96 TYR A O 1
ATOM 806 N N . ILE A 1 97 ? -3.193 -5.833 -5.105 1.00 82.62 97 ILE A N 1
ATOM 807 C CA . ILE A 1 97 ? -3.254 -4.814 -6.148 1.00 82.62 97 ILE A CA 1
ATOM 808 C C . ILE A 1 97 ? -4.727 -4.733 -6.579 1.00 82.62 97 ILE A C 1
ATOM 810 O O . ILE A 1 97 ? -5.508 -5.660 -6.387 1.00 82.62 97 ILE A O 1
ATOM 814 N N . LEU A 1 98 ? -5.154 -3.556 -7.020 1.00 79.31 98 LEU A N 1
ATOM 815 C CA . LEU A 1 98 ? -6.479 -3.353 -7.594 1.00 79.31 98 LEU A CA 1
ATOM 816 C C . LEU A 1 98 ? -6.260 -2.621 -8.914 1.00 79.31 98 LEU A C 1
ATOM 818 O O . LEU A 1 98 ? -6.339 -1.396 -8.968 1.00 79.31 98 LEU A O 1
ATOM 822 N N . ASN A 1 99 ? -5.872 -3.357 -9.957 1.00 69.31 99 ASN A N 1
ATOM 823 C CA . ASN A 1 99 ? -5.670 -2.760 -11.277 1.00 69.31 99 ASN A CA 1
ATOM 824 C C . ASN A 1 99 ? -6.995 -2.558 -12.019 1.00 69.31 99 ASN A C 1
ATOM 826 O O . ASN A 1 99 ? -7.857 -3.439 -12.053 1.00 69.31 99 ASN A O 1
ATOM 830 N N . GLU A 1 100 ? -7.117 -1.420 -12.699 1.00 55.84 100 GLU A N 1
ATOM 831 C CA . GLU A 1 100 ? -8.212 -1.182 -13.632 1.00 55.84 100 GLU A CA 1
ATOM 832 C C . GLU A 1 100 ? -8.031 -2.030 -14.900 1.00 55.84 100 GLU A C 1
ATOM 834 O O . GLU A 1 100 ? -6.955 -2.095 -15.495 1.00 55.84 100 GLU A O 1
ATOM 839 N N . THR A 1 101 ? -9.110 -2.682 -15.337 1.00 53.56 101 THR A N 1
ATOM 840 C CA . THR A 1 101 ? -9.198 -3.367 -16.638 1.00 53.56 101 THR A CA 1
ATOM 841 C C . THR A 1 101 ? -9.958 -2.521 -17.666 1.00 53.56 101 THR A C 1
ATOM 843 O O . THR A 1 101 ? -10.535 -3.070 -18.607 1.00 53.56 101 THR A O 1
ATOM 846 N N . MET A 1 102 ? -10.066 -1.203 -17.457 1.00 42.06 102 MET A N 1
ATOM 847 C CA . MET A 1 102 ? -10.888 -0.349 -18.313 1.00 42.06 102 MET A CA 1
ATOM 848 C C . MET A 1 102 ? -10.245 -0.141 -19.684 1.00 42.06 102 MET A C 1
ATOM 850 O O . MET A 1 102 ? -9.078 0.212 -19.828 1.00 42.06 102 MET A O 1
ATOM 854 N N . LYS A 1 103 ? -11.054 -0.379 -20.716 1.00 34.34 103 LYS A N 1
ATOM 855 C CA . LYS A 1 103 ? -10.687 -0.226 -22.118 1.00 34.34 103 LYS A CA 1
ATOM 856 C C . LYS A 1 103 ? -10.648 1.269 -22.459 1.00 34.34 103 LYS A C 1
ATOM 858 O O . LYS A 1 103 ? -11.708 1.888 -22.526 1.00 34.34 103 LYS A O 1
ATOM 863 N N . GLY A 1 104 ? -9.461 1.841 -22.662 1.00 40.97 104 GLY A N 1
ATOM 864 C CA . GLY A 1 104 ? -9.314 3.244 -23.078 1.00 40.97 104 GLY A CA 1
ATOM 865 C C . GLY A 1 104 ? -8.097 4.000 -22.541 1.00 40.97 104 GLY A C 1
ATOM 866 O O . GLY A 1 104 ? -7.850 5.096 -23.039 1.00 40.97 104 GLY A O 1
ATOM 867 N N . A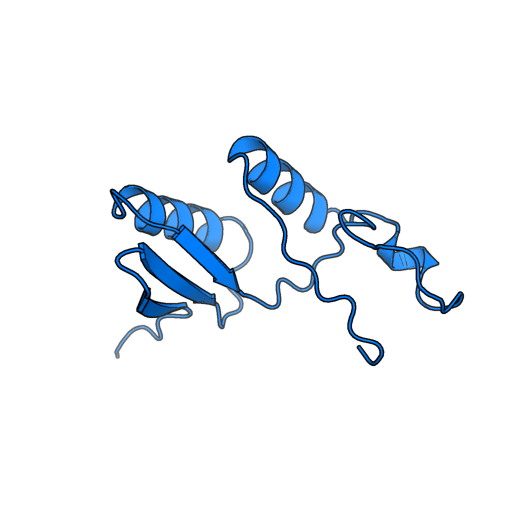SP A 1 105 ? -7.342 3.427 -21.599 1.00 40.44 105 ASP A N 1
ATOM 868 C CA . ASP A 1 105 ? -6.085 4.004 -21.087 1.00 40.44 105 ASP A CA 1
ATOM 869 C C . ASP A 1 105 ? -4.857 3.640 -21.927 1.00 40.44 105 ASP A C 1
ATOM 871 O O . ASP A 1 105 ? -4.670 2.452 -22.302 1.00 40.44 105 ASP A O 1
#

pLDDT: mean 70.87, std 16.49, range [31.22, 90.62]